Protein AF-A0A7R9YAH5-F1 (afdb_monomer_lite)

InterPro domains:
  IPR007193 Up-frameshift suppressor 2, C-terminal [PF04050] (19-142)
  IPR039762 Nonsense-mediated mRNA decay protein Nmd2/UPF2 [PTHR12839] (3-152)

Radius of gyration: 33.21 Å; chains: 1; bounding box: 101×46×80 Å

Foldseek 3Di:
DDDDDDDDDDDDDDDDDDPPPPVVPPPPPPPPPDDPVNVVVVVVVVVVVVVVVVVVVPDPDPPDPPVPPPPPPDDPDPPPPPPPDDDDDFWDKDWDWDQDPPPRDIDTDIDTHGCPDPVNVVVVVVVVVVVVVVVVVVVVVVVVVVVVVVVVVVVVVVVVD

Organism: NCBI:txid172671

Sequence (161 aa):
DQDEEDEDEDEEDEEDEEEADDSVVVKRATQVSRTVEDDAFEKELLAQMSSYTQGRLTGTGYSGASDNMVLPTVLPKPQTSATPANQGAGKLAFRMLRRVPGKGKVEARMLHIPEATGVAQRQRINVDKERREREMVKNRVLRLEREREIEEMNQIFQSRR

pLDDT: mean 72.16, std 19.51, range [41.59, 96.56]

Structure (mmCIF, N/CA/C/O backbone):
data_AF-A0A7R9YAH5-F1
#
_entry.id   AF-A0A7R9YAH5-F1
#
loop_
_atom_site.group_PDB
_atom_site.id
_atom_site.type_symbol
_atom_site.label_atom_id
_atom_site.label_alt_id
_atom_site.label_comp_id
_atom_site.label_asym_id
_atom_site.label_entity_id
_atom_site.label_seq_id
_atom_site.pdbx_PDB_ins_code
_atom_site.Cartn_x
_atom_site.Cartn_y
_atom_site.Cartn_z
_atom_site.occupancy
_atom_site.B_iso_or_equiv
_atom_site.auth_seq_id
_atom_site.auth_comp_id
_atom_site.auth_asym_id
_atom_site.auth_atom_id
_atom_site.pdbx_PDB_model_num
ATOM 1 N N . ASP A 1 1 ? -60.371 -19.784 -22.516 1.00 43.53 1 ASP A N 1
ATOM 2 C CA . ASP A 1 1 ? -59.535 -19.184 -23.568 1.00 43.53 1 ASP A CA 1
ATOM 3 C C . ASP A 1 1 ? -60.188 -17.868 -23.946 1.00 43.53 1 ASP A C 1
ATOM 5 O O . ASP A 1 1 ? -61.231 -17.903 -24.583 1.00 43.53 1 ASP A O 1
ATOM 9 N N . GLN A 1 2 ? -59.864 -16.826 -23.171 1.00 45.25 2 GLN A N 1
ATOM 10 C CA . GLN A 1 2 ? -58.917 -15.738 -23.521 1.00 45.25 2 GLN A CA 1
ATOM 11 C C . GLN A 1 2 ? -59.664 -14.650 -24.315 1.00 45.25 2 GLN A C 1
ATOM 13 O O . GLN A 1 2 ? -60.314 -14.981 -25.298 1.00 45.25 2 GLN A O 1
ATOM 18 N N . ASP A 1 3 ? -59.677 -13.367 -23.973 1.00 50.38 3 ASP A N 1
ATOM 19 C CA . ASP A 1 3 ? -58.984 -12.583 -22.949 1.00 50.38 3 ASP A CA 1
ATOM 20 C C . ASP A 1 3 ? -59.857 -11.355 -22.632 1.00 50.38 3 ASP A C 1
ATOM 22 O O . ASP A 1 3 ? -60.580 -10.859 -23.501 1.00 50.38 3 ASP A O 1
ATOM 26 N N . GLU A 1 4 ? -59.805 -10.920 -21.375 1.00 52.62 4 GLU A N 1
ATOM 27 C CA . GLU A 1 4 ? -60.381 -9.682 -20.852 1.00 52.62 4 GLU A CA 1
ATOM 28 C C . GLU A 1 4 ? -59.307 -8.582 -20.925 1.00 52.62 4 GLU A C 1
ATOM 30 O O . GLU A 1 4 ? -58.317 -8.640 -20.203 1.00 52.62 4 GLU A O 1
ATOM 35 N N . GLU A 1 5 ? -59.513 -7.606 -21.805 1.00 48.78 5 GLU A N 1
ATOM 36 C CA . GLU A 1 5 ? -58.871 -6.282 -21.877 1.00 48.78 5 GLU A CA 1
ATOM 37 C C . GLU A 1 5 ? -60.024 -5.358 -22.329 1.00 48.78 5 GLU A C 1
ATOM 39 O O . GLU A 1 5 ? -60.806 -5.741 -23.201 1.00 48.78 5 GLU A O 1
ATOM 44 N N . ASP A 1 6 ? -60.289 -4.177 -21.797 1.00 48.66 6 ASP A N 1
ATOM 45 C CA . ASP A 1 6 ? -59.502 -3.257 -20.997 1.00 48.66 6 ASP A CA 1
ATOM 46 C C . ASP A 1 6 ? -60.484 -2.161 -20.520 1.00 48.66 6 ASP A C 1
ATOM 48 O O . ASP A 1 6 ? -61.569 -2.022 -21.091 1.00 48.66 6 ASP A O 1
ATOM 52 N N . GLU A 1 7 ? -60.044 -1.363 -19.547 1.00 50.56 7 GLU A N 1
ATOM 53 C CA . GLU A 1 7 ? -60.426 0.053 -19.397 1.00 50.56 7 GLU A CA 1
ATOM 54 C C . GLU A 1 7 ? -61.862 0.385 -18.931 1.00 50.56 7 GLU A C 1
ATOM 56 O O . GLU A 1 7 ? -62.829 0.388 -19.690 1.00 50.56 7 GLU A O 1
ATOM 61 N N . ASP A 1 8 ? -61.982 0.743 -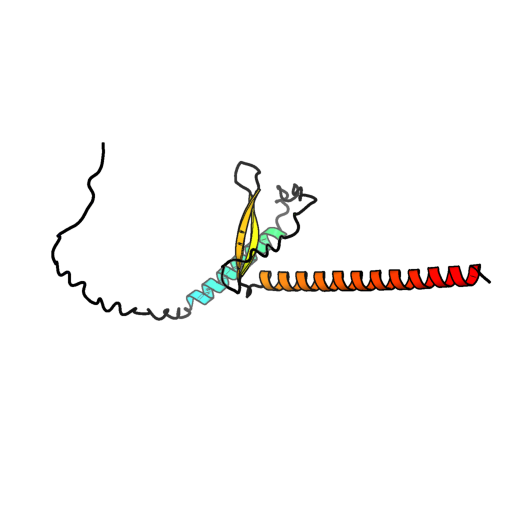17.649 1.00 52.06 8 ASP A N 1
ATOM 62 C CA . ASP A 1 8 ? -62.278 2.122 -17.210 1.00 52.06 8 ASP A CA 1
ATOM 63 C C . ASP A 1 8 ? -63.034 2.163 -15.873 1.00 52.06 8 ASP A C 1
ATOM 65 O O . ASP A 1 8 ? -63.857 1.305 -15.569 1.00 52.06 8 ASP A O 1
ATOM 69 N N . GLU A 1 9 ? -62.762 3.242 -15.136 1.00 53.94 9 GLU A N 1
ATOM 70 C CA . GLU A 1 9 ? -63.423 3.705 -13.909 1.00 53.94 9 GLU A CA 1
ATOM 71 C C . GLU A 1 9 ? -62.925 3.067 -12.606 1.00 53.94 9 GLU A C 1
ATOM 73 O O . GLU A 1 9 ? -63.445 2.064 -12.137 1.00 53.94 9 GLU A O 1
ATOM 78 N N . ASP A 1 10 ? -61.970 3.739 -11.958 1.00 54.31 10 ASP A N 1
ATOM 79 C CA . ASP A 1 10 ? -62.119 3.955 -10.522 1.00 54.31 10 ASP A CA 1
ATOM 80 C C . ASP A 1 10 ? -61.714 5.384 -10.161 1.00 54.31 10 ASP A C 1
ATOM 82 O O . ASP A 1 10 ? -60.683 5.925 -10.577 1.00 54.31 10 ASP A O 1
ATOM 86 N N . GLU A 1 11 ? -62.654 5.983 -9.452 1.00 54.09 11 GLU A N 1
ATOM 87 C CA . GLU A 1 11 ? -62.763 7.363 -9.044 1.00 54.09 11 GLU A CA 1
ATOM 88 C C . GLU A 1 11 ? -61.775 7.689 -7.914 1.00 54.09 11 GLU A C 1
ATOM 90 O O . GLU A 1 11 ? -61.319 6.825 -7.169 1.00 54.09 11 GLU A O 1
ATOM 95 N N . GLU A 1 12 ? -61.446 8.977 -7.855 1.00 53.00 12 GLU A N 1
ATOM 96 C CA . GLU A 1 12 ? -60.979 9.760 -6.709 1.00 53.00 12 GLU A CA 1
ATOM 97 C C . GLU A 1 12 ? -60.945 9.036 -5.348 1.00 53.00 12 GLU A C 1
ATOM 99 O O . GLU A 1 12 ? -61.986 8.641 -4.831 1.00 53.00 12 GLU A O 1
ATOM 104 N N . ASP A 1 13 ? -59.782 9.023 -4.685 1.00 49.41 13 ASP A N 1
ATOM 105 C CA . ASP A 1 13 ? -59.799 9.220 -3.234 1.00 49.41 13 ASP A CA 1
ATOM 106 C C . ASP A 1 13 ? -58.568 9.982 -2.730 1.00 49.41 13 ASP A C 1
ATOM 108 O O . ASP A 1 13 ? -57.423 9.762 -3.140 1.00 49.41 13 ASP A O 1
ATOM 112 N N . GLU A 1 14 ? -58.870 10.941 -1.868 1.00 53.00 14 GLU A N 1
ATOM 113 C CA . GLU A 1 14 ? -57.974 11.840 -1.169 1.00 53.00 14 GLU A CA 1
ATOM 114 C C . GLU A 1 14 ? -57.304 11.079 -0.021 1.00 53.00 14 GLU A C 1
ATOM 116 O O . GLU A 1 14 ? -57.962 10.757 0.963 1.00 53.00 14 GLU A O 1
ATOM 121 N N . GLU A 1 15 ? -55.986 10.874 -0.060 1.00 47.84 15 GLU A N 1
ATOM 122 C CA . GLU A 1 15 ? -55.239 10.620 1.177 1.00 47.84 15 GLU A CA 1
ATOM 123 C C . GLU A 1 15 ? -54.073 11.601 1.316 1.00 47.84 15 GLU A C 1
ATOM 125 O O . GLU A 1 15 ? -52.992 11.479 0.740 1.00 47.84 15 GLU A O 1
ATOM 130 N N . ASP A 1 16 ? -54.401 12.637 2.083 1.00 48.88 16 ASP A N 1
ATOM 131 C CA . ASP A 1 16 ? -53.551 13.432 2.956 1.00 48.88 16 ASP A CA 1
ATOM 132 C C . ASP A 1 16 ? -52.499 12.553 3.661 1.00 48.88 16 ASP A C 1
ATOM 134 O O . ASP A 1 16 ? -52.773 11.925 4.682 1.00 48.88 16 ASP A O 1
ATOM 138 N N . GLU A 1 17 ? -51.278 12.500 3.126 1.00 47.22 17 GLU A N 1
ATOM 139 C CA . GLU A 1 17 ? -50.115 12.076 3.904 1.00 47.22 17 GLU A CA 1
ATOM 140 C C . GLU A 1 17 ? -49.313 13.314 4.291 1.00 47.22 17 GLU A C 1
ATOM 142 O O . GLU A 1 17 ? -48.525 13.866 3.517 1.00 47.22 17 GLU A O 1
ATOM 147 N N . GLU A 1 18 ? -49.600 13.738 5.522 1.00 47.38 18 GLU A N 1
ATOM 148 C CA . GLU A 1 18 ? -48.907 14.727 6.328 1.00 47.38 18 GLU A CA 1
ATOM 149 C C . GLU A 1 18 ? -47.438 14.882 5.921 1.00 47.38 18 GLU A C 1
ATOM 151 O O . GLU A 1 18 ? -46.641 13.940 5.972 1.00 47.38 18 GLU A O 1
ATOM 156 N N . GLU A 1 19 ? -47.075 16.119 5.574 1.00 42.66 19 GLU A N 1
ATOM 157 C CA . GLU A 1 19 ? -45.702 16.601 5.494 1.00 42.66 19 GLU A CA 1
ATOM 158 C C . GLU A 1 19 ? -45.072 16.445 6.889 1.00 42.66 19 GLU A C 1
ATOM 160 O O . GLU A 1 19 ? -45.026 17.370 7.702 1.00 42.66 19 GLU A O 1
ATOM 165 N N . ALA A 1 20 ? -44.642 15.222 7.204 1.00 42.56 20 ALA A N 1
ATOM 166 C CA . ALA A 1 20 ? -43.827 14.924 8.355 1.00 42.56 20 ALA A CA 1
ATOM 167 C C . ALA A 1 20 ? -42.523 15.680 8.133 1.00 42.56 20 ALA A C 1
ATOM 169 O O . ALA A 1 20 ? -41.642 15.247 7.387 1.00 42.56 20 ALA A O 1
ATOM 170 N N . ASP A 1 21 ? -42.456 16.850 8.762 1.00 42.72 21 ASP A N 1
ATOM 171 C CA . ASP A 1 21 ? -41.261 17.616 9.068 1.00 42.72 21 ASP A CA 1
ATOM 172 C C . ASP A 1 21 ? -40.313 16.696 9.846 1.00 42.72 21 ASP A C 1
ATOM 174 O O . ASP A 1 21 ? -40.180 16.743 11.074 1.00 42.72 21 ASP A O 1
ATOM 178 N N . ASP A 1 22 ? -39.674 15.791 9.103 1.00 41.59 22 ASP A N 1
ATOM 179 C CA . ASP A 1 22 ? -38.579 14.946 9.529 1.00 41.59 22 ASP A CA 1
ATOM 180 C C . ASP A 1 22 ? -37.375 15.882 9.609 1.00 41.59 22 ASP A C 1
ATOM 182 O O . ASP A 1 22 ? -36.424 15.857 8.823 1.00 41.59 22 ASP A O 1
ATOM 186 N N . SER A 1 23 ? -37.470 16.804 10.568 1.00 44.94 23 SER A N 1
ATOM 187 C CA . SER A 1 23 ? -36.355 17.533 11.111 1.00 44.94 23 SER A CA 1
ATOM 188 C C . SER A 1 23 ? -35.366 16.463 11.542 1.00 44.94 23 SER A C 1
ATOM 190 O O . SER A 1 23 ? -35.446 15.871 12.619 1.00 44.94 23 SER A O 1
ATOM 192 N N . VAL A 1 24 ? -34.435 16.156 10.638 1.00 43.44 24 VAL A N 1
ATOM 193 C CA . VAL A 1 24 ? -33.274 15.334 10.916 1.00 43.44 24 VAL A CA 1
ATOM 194 C C . VAL A 1 24 ? -32.536 16.087 12.008 1.00 43.44 24 VAL A C 1
ATOM 196 O O . VAL A 1 24 ? -31.705 16.962 11.758 1.00 43.44 24 VAL A O 1
ATOM 199 N N . VAL A 1 25 ? -32.867 15.763 13.257 1.00 46.06 25 VAL A N 1
ATOM 200 C CA . VAL A 1 25 ? -32.073 16.111 14.415 1.00 46.06 25 VAL A CA 1
ATOM 201 C C . VAL A 1 25 ? -30.791 15.334 14.203 1.00 46.06 25 VAL A C 1
ATOM 203 O O . VAL A 1 25 ? -30.637 14.188 14.629 1.00 46.06 25 VAL A O 1
ATOM 206 N N . VAL A 1 26 ? -29.854 15.968 13.499 1.00 51.56 26 VAL A N 1
ATOM 207 C CA . VAL A 1 26 ? -28.448 15.618 13.534 1.00 51.56 26 VAL A CA 1
ATOM 208 C C . VAL A 1 26 ? -28.083 15.757 15.001 1.00 51.56 26 VAL A C 1
ATOM 210 O O . VAL A 1 26 ? -27.749 16.842 15.479 1.00 51.56 26 VAL A O 1
ATOM 213 N N . LYS A 1 27 ? -28.218 14.657 15.749 1.00 55.09 27 LYS A N 1
ATOM 214 C CA . LYS A 1 27 ? -27.637 14.502 17.073 1.00 55.09 27 LYS A CA 1
ATOM 215 C C . LYS A 1 27 ? -26.152 14.702 16.845 1.00 55.09 27 LYS A C 1
ATOM 217 O O . LYS A 1 27 ? -25.451 13.781 16.431 1.00 55.09 27 LYS A O 1
ATOM 222 N N . ARG A 1 28 ? -25.710 15.955 17.004 1.00 55.09 28 ARG A N 1
ATOM 223 C CA . ARG A 1 28 ? -24.313 16.372 17.035 1.00 55.09 28 ARG A CA 1
ATOM 224 C C . ARG A 1 28 ? -23.615 15.296 17.839 1.00 55.09 28 ARG A C 1
ATOM 226 O O . ARG A 1 28 ? -23.980 15.109 18.999 1.00 55.09 28 ARG A O 1
ATOM 233 N N . ALA A 1 29 ? -22.723 14.547 17.191 1.00 57.06 29 ALA A N 1
ATOM 234 C CA . ALA A 1 29 ? -21.950 13.512 17.847 1.00 57.06 29 ALA A CA 1
ATOM 235 C C . ALA A 1 29 ? -21.421 14.124 19.140 1.00 57.06 29 ALA A C 1
ATOM 237 O O . ALA A 1 29 ? -20.650 15.086 19.107 1.00 57.06 29 ALA A O 1
ATOM 238 N N . THR A 1 30 ? -21.952 13.652 20.264 1.00 56.09 30 THR A N 1
ATOM 239 C CA . THR A 1 30 ? -21.499 14.031 21.590 1.00 56.09 30 THR A CA 1
ATOM 240 C C . THR A 1 30 ? -20.004 13.795 21.577 1.00 56.09 30 THR A C 1
ATOM 242 O O . THR A 1 30 ? -19.568 12.652 21.433 1.00 56.09 30 THR A O 1
ATOM 245 N N . GLN A 1 31 ? -19.225 14.876 21.617 1.00 59.91 31 GLN A N 1
ATOM 246 C CA . GLN A 1 31 ? -17.797 14.780 21.861 1.00 59.91 31 GLN A CA 1
ATOM 247 C C . GLN A 1 31 ? -17.662 13.959 23.138 1.00 59.91 31 GLN A C 1
ATOM 249 O O . GLN A 1 31 ? -18.109 14.396 24.196 1.00 59.91 31 GLN A O 1
ATOM 254 N N . VAL A 1 32 ? -17.149 12.737 23.011 1.00 66.56 32 VAL A N 1
ATOM 255 C CA . VAL A 1 32 ? -16.851 11.886 24.158 1.00 66.56 32 VAL A CA 1
ATOM 256 C C . VAL A 1 32 ? -15.815 12.656 24.965 1.00 66.56 32 VAL A C 1
ATOM 258 O O . VAL A 1 32 ? -14.676 12.825 24.532 1.00 66.56 32 VAL A O 1
ATOM 261 N N . SER A 1 33 ? -16.250 13.250 26.072 1.00 75.31 33 SER A N 1
ATOM 262 C CA . SER A 1 33 ? -15.378 14.001 26.960 1.00 75.31 33 SER A CA 1
ATOM 263 C C . SER A 1 33 ? -14.448 13.008 27.634 1.00 75.31 33 SER A C 1
ATOM 265 O O . SER A 1 33 ? -14.929 12.142 28.365 1.00 75.31 33 SER A O 1
ATOM 267 N N . ARG A 1 34 ? -13.142 13.133 27.371 1.00 80.44 34 ARG A N 1
ATOM 268 C CA . ARG A 1 34 ? -12.111 12.297 27.989 1.00 80.44 34 ARG A CA 1
ATOM 269 C C . ARG A 1 34 ? -12.276 12.336 29.506 1.00 80.44 34 ARG A C 1
ATOM 271 O O . ARG A 1 34 ? -12.299 13.416 30.100 1.00 80.44 34 ARG A O 1
ATOM 278 N N . THR A 1 35 ? -12.422 11.171 30.111 1.00 83.19 35 THR A N 1
ATOM 279 C CA . THR A 1 35 ? -12.540 11.007 31.557 1.00 83.19 35 THR A CA 1
ATOM 280 C C . THR A 1 35 ? -11.183 10.649 32.159 1.00 83.19 35 THR A C 1
ATOM 282 O O . THR A 1 35 ? -10.262 10.234 31.461 1.00 83.19 35 THR A O 1
ATOM 285 N N . VAL A 1 36 ? -11.044 10.795 33.478 1.00 76.75 36 VAL A N 1
ATOM 286 C CA . VAL A 1 36 ? -9.836 10.357 34.206 1.00 76.75 36 VAL A CA 1
ATOM 287 C C . VAL A 1 36 ? -9.689 8.826 34.169 1.00 76.75 36 VAL A C 1
ATOM 289 O O . VAL A 1 36 ? -8.585 8.297 34.280 1.00 76.75 36 VAL A O 1
ATOM 292 N N . GLU A 1 37 ? -10.795 8.107 33.973 1.00 85.62 37 GLU A N 1
ATOM 293 C CA . GLU A 1 37 ? -10.810 6.652 33.814 1.00 85.62 37 GLU A CA 1
ATOM 294 C C . GLU A 1 37 ? -10.212 6.222 32.464 1.00 85.62 37 GLU A C 1
ATOM 296 O O . GLU A 1 37 ? -9.583 5.165 32.390 1.00 85.62 37 GLU A O 1
ATOM 301 N N . ASP A 1 38 ? -10.294 7.070 31.430 1.00 89.06 38 ASP A N 1
ATOM 302 C CA . ASP A 1 38 ? -9.716 6.787 30.110 1.00 89.06 38 ASP A CA 1
ATOM 303 C C . ASP A 1 38 ? -8.186 6.669 30.172 1.00 89.06 38 ASP A C 1
ATOM 305 O O . ASP A 1 38 ? -7.610 5.807 29.513 1.00 89.06 38 ASP A O 1
ATOM 309 N N . ASP A 1 39 ? -7.514 7.469 31.007 1.00 88.81 39 ASP A N 1
ATOM 310 C CA . ASP A 1 39 ? -6.054 7.405 31.170 1.00 88.81 39 ASP A CA 1
ATOM 311 C C . ASP A 1 39 ? -5.615 6.104 31.864 1.00 88.81 39 ASP A C 1
ATOM 313 O O . ASP A 1 39 ? -4.582 5.514 31.525 1.00 88.81 39 ASP A O 1
ATOM 317 N N . ALA A 1 40 ? -6.406 5.634 32.834 1.00 91.56 40 ALA A N 1
ATOM 318 C CA . ALA A 1 40 ? -6.173 4.357 33.500 1.00 91.56 40 ALA A CA 1
ATOM 319 C C . ALA A 1 40 ? -6.403 3.186 32.532 1.00 91.56 40 ALA A C 1
ATOM 321 O O . ALA A 1 40 ? -5.569 2.281 32.460 1.00 91.56 40 ALA A O 1
ATOM 322 N N . PHE A 1 41 ? -7.474 3.252 31.737 1.00 93.25 41 PHE A N 1
ATOM 323 C CA . PHE A 1 41 ? -7.784 2.273 30.702 1.00 93.25 41 PHE A CA 1
ATOM 324 C C . PHE A 1 41 ? -6.710 2.223 29.608 1.00 93.25 41 PHE A C 1
ATOM 326 O O . PHE A 1 41 ? -6.225 1.141 29.285 1.00 93.25 41 PHE A O 1
ATOM 333 N N . GLU A 1 42 ? -6.282 3.369 29.064 1.00 92.19 42 GLU A N 1
ATOM 334 C CA . GLU A 1 42 ? -5.216 3.441 28.055 1.00 92.19 42 GLU A CA 1
ATOM 335 C C . GLU A 1 42 ? -3.923 2.805 28.583 1.00 92.19 42 GLU A C 1
ATOM 337 O O . GLU A 1 42 ? -3.272 2.020 27.885 1.00 92.19 42 GLU A O 1
ATOM 342 N N . LYS A 1 43 ? -3.570 3.087 29.842 1.00 93.25 43 LYS A N 1
ATOM 343 C CA . LYS A 1 43 ? -2.388 2.517 30.493 1.00 93.25 43 LYS A CA 1
ATOM 344 C C . LYS A 1 43 ? -2.503 1.005 30.685 1.00 93.25 43 LYS A C 1
ATOM 346 O O . LYS A 1 43 ? -1.533 0.291 30.420 1.00 93.25 43 LYS A O 1
ATOM 351 N N . GLU A 1 44 ? -3.652 0.513 31.138 1.00 93.31 44 GLU A N 1
ATOM 352 C CA . GLU A 1 44 ? -3.884 -0.920 31.324 1.00 93.31 44 GLU A CA 1
ATOM 353 C C . GLU A 1 44 ? -3.904 -1.662 29.984 1.00 93.31 44 GLU A C 1
ATOM 355 O O . GLU A 1 44 ? -3.215 -2.671 29.838 1.00 93.31 44 GLU A O 1
ATOM 360 N N . LEU A 1 45 ? -4.579 -1.118 28.968 1.00 93.44 45 LEU A N 1
ATOM 361 C CA . LEU A 1 45 ? -4.612 -1.664 27.612 1.00 93.44 45 LEU A CA 1
ATOM 362 C C . LEU A 1 45 ? -3.202 -1.766 27.016 1.00 93.44 45 LEU A C 1
ATOM 364 O O . LEU A 1 45 ? -2.828 -2.803 26.462 1.00 93.44 45 LEU A O 1
ATOM 368 N N . LEU A 1 46 ? -2.387 -0.715 27.153 1.00 92.44 46 LEU A N 1
ATOM 369 C CA . LEU A 1 46 ? -0.994 -0.722 26.700 1.00 92.44 46 LEU A CA 1
ATOM 370 C C . LEU A 1 46 ? -0.153 -1.759 27.455 1.00 92.44 46 LEU A C 1
ATOM 372 O O . LEU A 1 46 ? 0.632 -2.484 26.832 1.00 92.44 46 LEU A O 1
ATOM 376 N N . ALA A 1 47 ? -0.323 -1.865 28.775 1.00 90.62 47 ALA A N 1
ATOM 377 C CA . ALA A 1 47 ? 0.364 -2.863 29.590 1.00 90.62 47 ALA A CA 1
ATOM 378 C C . ALA A 1 47 ? -0.039 -4.292 29.192 1.00 90.62 47 ALA A C 1
ATOM 380 O O . ALA A 1 47 ? 0.823 -5.162 29.052 1.00 90.62 47 ALA A O 1
ATOM 381 N N . GLN A 1 48 ? -1.326 -4.524 28.935 1.00 91.00 48 GLN A N 1
ATOM 382 C CA . GLN A 1 48 ? -1.865 -5.811 28.515 1.00 91.00 48 GLN A CA 1
ATOM 383 C C . GLN A 1 48 ? -1.355 -6.213 27.121 1.00 91.00 48 GLN A C 1
ATOM 385 O O . GLN A 1 48 ? -0.891 -7.333 26.916 1.00 91.00 48 GLN A O 1
ATOM 390 N N . MET A 1 49 ? -1.358 -5.295 26.153 1.00 89.81 49 MET A N 1
ATOM 391 C CA . MET A 1 49 ? -0.797 -5.555 24.821 1.00 89.81 49 MET A CA 1
ATOM 392 C C . MET A 1 49 ? 0.708 -5.855 24.882 1.00 89.81 49 MET A C 1
ATOM 394 O O . MET A 1 49 ? 1.205 -6.757 24.198 1.00 89.81 49 MET A O 1
ATOM 398 N N . SER A 1 50 ? 1.437 -5.141 25.741 1.00 86.38 50 SER A N 1
ATOM 399 C CA . SER A 1 50 ? 2.871 -5.363 25.955 1.00 86.38 50 SER A CA 1
ATOM 400 C C . SER A 1 50 ? 3.148 -6.718 26.614 1.00 86.38 50 SER A C 1
ATOM 402 O O . SER A 1 50 ? 4.058 -7.432 26.191 1.00 86.38 50 SER A O 1
ATOM 404 N N . SER A 1 51 ? 2.331 -7.139 27.582 1.00 81.75 51 SER A N 1
ATOM 405 C CA . SER A 1 51 ? 2.497 -8.438 28.242 1.00 81.75 51 SER A CA 1
ATOM 406 C C . SER A 1 51 ? 2.237 -9.615 27.292 1.00 81.75 51 SER A C 1
ATOM 408 O O . SER A 1 51 ? 3.009 -10.577 27.288 1.00 81.75 51 SER A O 1
ATOM 410 N N . TYR A 1 52 ? 1.243 -9.520 26.397 1.00 76.50 52 TYR A N 1
ATOM 411 C CA . TYR A 1 52 ? 0.994 -10.550 25.376 1.00 76.50 52 TYR A CA 1
ATOM 412 C C . TYR A 1 52 ? 2.147 -10.713 24.383 1.00 76.50 52 TYR A C 1
ATOM 414 O O . TYR A 1 52 ? 2.382 -11.817 23.883 1.00 76.50 52 TYR A O 1
ATOM 422 N N . THR A 1 53 ? 2.862 -9.631 24.071 1.00 72.69 53 THR A N 1
ATOM 423 C CA . THR A 1 53 ? 4.007 -9.689 23.150 1.00 72.69 53 THR A CA 1
ATOM 424 C C . THR A 1 53 ? 5.267 -10.209 23.834 1.00 72.69 53 THR A C 1
ATOM 426 O O . THR A 1 53 ? 5.987 -11.008 23.236 1.00 72.69 53 THR A O 1
ATOM 429 N N . GLN A 1 54 ? 5.495 -9.859 25.103 1.00 62.12 54 GLN A N 1
ATOM 430 C CA . GLN A 1 54 ? 6.622 -10.378 25.884 1.00 62.12 54 GLN A CA 1
ATOM 431 C C . GLN A 1 54 ? 6.460 -11.858 26.259 1.00 62.12 54 GLN A C 1
ATOM 433 O O . GLN A 1 54 ? 7.430 -12.610 26.177 1.00 62.12 54 GLN A O 1
ATOM 438 N N . GLY A 1 55 ? 5.242 -12.318 26.571 1.00 59.03 55 GLY A N 1
ATOM 439 C CA . GLY A 1 55 ? 4.970 -13.727 26.888 1.00 59.03 55 GLY A CA 1
ATOM 440 C C . GLY A 1 55 ? 5.245 -14.703 25.733 1.00 59.03 55 GLY A C 1
ATOM 441 O O . GLY A 1 55 ? 5.419 -15.898 25.959 1.00 59.03 55 GLY A O 1
ATOM 442 N N . ARG A 1 56 ? 5.344 -14.209 24.490 1.00 56.50 56 ARG A N 1
ATOM 443 C CA . ARG A 1 56 ? 5.753 -15.011 23.322 1.00 56.50 56 ARG A CA 1
ATOM 444 C C . ARG A 1 56 ? 7.269 -15.161 23.176 1.00 56.50 56 ARG A C 1
ATOM 446 O O . ARG A 1 56 ? 7.700 -16.041 22.441 1.00 56.50 56 ARG A O 1
ATOM 453 N N . LEU A 1 57 ? 8.069 -14.330 23.848 1.00 55.69 57 LEU A N 1
ATOM 454 C CA . LEU A 1 57 ? 9.534 -14.356 23.753 1.00 55.69 57 LEU A CA 1
ATOM 455 C C . LEU A 1 57 ? 10.181 -15.289 24.787 1.00 55.69 57 LEU A C 1
ATOM 457 O O . LEU A 1 57 ? 11.292 -15.758 24.566 1.00 55.69 57 LEU A O 1
ATOM 461 N N . THR A 1 58 ? 9.494 -15.584 25.893 1.00 52.72 58 THR A N 1
ATOM 462 C CA . THR A 1 58 ? 10.010 -16.428 26.990 1.00 52.72 58 THR A CA 1
ATOM 463 C C . THR A 1 58 ? 9.403 -17.834 27.025 1.00 52.72 58 THR A C 1
ATOM 465 O O . THR A 1 58 ? 9.815 -18.672 27.825 1.00 52.72 58 THR A O 1
ATOM 468 N N . GLY A 1 59 ? 8.449 -18.126 26.138 1.00 47.34 59 GLY A N 1
ATOM 469 C CA . GLY A 1 59 ? 7.826 -19.438 25.995 1.00 47.34 59 GLY A CA 1
ATOM 470 C C . GLY A 1 59 ? 8.595 -20.356 25.048 1.00 47.34 59 GLY A C 1
ATOM 471 O O . GLY A 1 59 ? 8.179 -20.558 23.906 1.00 47.34 59 GLY A O 1
ATOM 472 N N . THR A 1 60 ? 9.678 -20.963 25.531 1.00 52.22 60 THR A N 1
ATOM 473 C CA . THR A 1 60 ? 10.283 -22.166 24.937 1.00 52.22 60 THR A CA 1
ATOM 474 C C . THR A 1 60 ? 9.257 -23.307 24.990 1.00 52.22 60 THR A C 1
ATOM 476 O O . THR A 1 60 ? 9.256 -24.106 25.920 1.00 52.22 60 THR A O 1
ATOM 479 N N . GLY A 1 61 ? 8.303 -23.350 24.054 1.00 48.12 61 GLY A N 1
ATOM 480 C CA . GLY A 1 61 ? 7.257 -24.378 24.097 1.00 48.12 61 GLY A CA 1
ATOM 481 C C . GLY A 1 61 ? 6.101 -24.290 23.104 1.00 48.12 61 GLY A C 1
ATOM 482 O O . GLY A 1 61 ? 5.409 -25.287 22.941 1.00 48.12 61 GLY A O 1
ATOM 483 N N . TYR A 1 62 ? 5.892 -23.184 22.379 1.00 47.56 62 TYR A N 1
ATOM 484 C CA . TYR A 1 62 ? 4.909 -23.158 21.278 1.00 47.56 62 TYR A CA 1
ATOM 485 C C . TYR A 1 62 ? 5.568 -23.438 19.917 1.00 47.56 62 TYR A C 1
ATOM 487 O O . TYR A 1 62 ? 5.350 -22.742 18.931 1.00 47.56 62 TYR A O 1
ATOM 495 N N . SER A 1 63 ? 6.371 -24.505 19.862 1.00 50.81 63 SER A N 1
ATOM 496 C CA . SER A 1 63 ? 6.720 -25.193 18.612 1.00 50.81 63 SER A CA 1
ATOM 497 C C . SER A 1 63 ? 5.608 -26.195 18.292 1.00 50.81 63 SER A C 1
ATOM 499 O O . SER A 1 63 ? 5.750 -27.407 18.417 1.00 50.81 63 SER A O 1
AT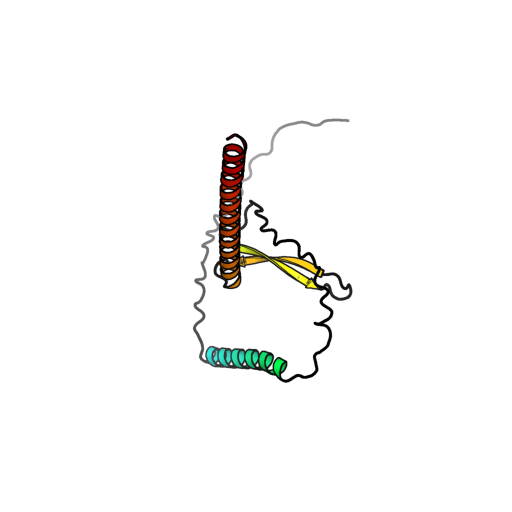OM 501 N N . GLY A 1 64 ? 4.429 -25.657 17.989 1.00 49.62 64 GLY A N 1
ATOM 502 C CA . GLY A 1 64 ? 3.226 -26.422 17.698 1.00 49.62 64 GLY A CA 1
ATOM 503 C 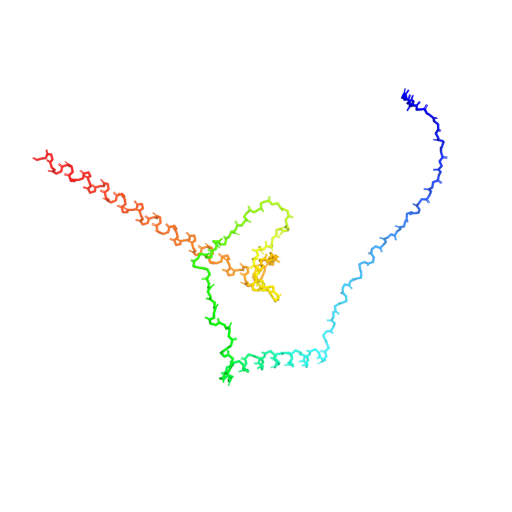C . GLY A 1 64 ? 2.500 -25.802 16.517 1.00 49.62 64 GLY A C 1
ATOM 504 O O . GLY A 1 64 ? 1.587 -25.005 16.700 1.00 49.62 64 GLY A O 1
ATOM 505 N N . ALA A 1 65 ? 2.912 -26.192 15.310 1.00 52.06 65 ALA A N 1
ATOM 506 C CA . ALA A 1 65 ? 2.189 -26.000 14.048 1.00 52.06 65 ALA A CA 1
ATOM 507 C C . ALA A 1 65 ? 2.271 -24.639 13.318 1.00 52.06 65 ALA A C 1
ATOM 509 O O . ALA A 1 65 ? 1.401 -24.352 12.494 1.00 52.06 65 ALA A O 1
ATOM 510 N N . SER A 1 66 ? 3.324 -23.836 13.499 1.00 50.62 66 SER A N 1
ATOM 511 C CA . SER A 1 66 ? 3.658 -22.772 12.527 1.00 50.62 66 SER A CA 1
ATOM 512 C C . SER A 1 66 ? 4.623 -23.226 11.425 1.00 50.62 66 SER A C 1
ATOM 514 O O . SER A 1 66 ? 4.676 -22.580 10.383 1.00 50.62 66 SER A O 1
ATOM 516 N N . ASP A 1 67 ? 5.335 -24.343 11.617 1.00 45.31 67 ASP A N 1
ATOM 517 C CA . ASP A 1 67 ? 6.405 -24.791 10.706 1.00 45.31 67 ASP A CA 1
ATOM 518 C C . ASP A 1 67 ? 5.940 -25.776 9.613 1.00 45.31 67 ASP A C 1
ATOM 520 O O . ASP A 1 67 ? 6.680 -26.120 8.702 1.00 45.31 67 ASP A O 1
ATOM 524 N N . ASN A 1 68 ? 4.658 -26.161 9.620 1.00 48.72 68 ASN A N 1
ATOM 525 C CA . ASN A 1 68 ? 4.019 -26.882 8.505 1.00 48.72 68 ASN A CA 1
ATOM 526 C C . ASN A 1 68 ? 3.388 -25.920 7.485 1.00 48.72 68 ASN A C 1
ATOM 528 O O . ASN A 1 68 ? 2.376 -26.227 6.845 1.00 48.72 68 ASN A O 1
ATOM 532 N N . MET A 1 69 ? 3.946 -24.718 7.347 1.00 47.38 69 MET A N 1
ATOM 533 C CA . MET A 1 69 ? 3.551 -23.789 6.299 1.00 47.38 69 MET A CA 1
ATOM 534 C C . MET A 1 69 ? 4.190 -24.244 4.986 1.00 47.38 69 MET A C 1
ATOM 536 O O . MET A 1 69 ? 5.176 -23.676 4.527 1.00 47.38 69 MET A O 1
ATOM 540 N N . VAL A 1 70 ? 3.582 -25.251 4.348 1.00 51.88 70 VAL A N 1
ATOM 541 C CA . VAL A 1 70 ? 3.702 -25.435 2.897 1.00 51.88 70 VAL A CA 1
ATOM 542 C C . VAL A 1 70 ? 3.036 -24.215 2.265 1.00 51.88 70 VAL A C 1
ATOM 544 O O . VAL A 1 70 ? 1.847 -24.204 1.947 1.00 51.88 70 VAL A O 1
ATOM 547 N N . LEU A 1 71 ? 3.799 -23.128 2.190 1.00 49.88 71 LEU A N 1
ATOM 548 C CA . LEU A 1 71 ? 3.485 -21.983 1.362 1.00 49.88 71 LEU A CA 1
ATOM 549 C C . LEU A 1 71 ? 3.430 -22.513 -0.072 1.00 49.88 71 LEU A C 1
ATOM 551 O O . LEU A 1 71 ? 4.411 -23.108 -0.524 1.00 49.88 71 LEU A O 1
ATOM 555 N N . PRO A 1 72 ? 2.310 -22.345 -0.794 1.00 49.59 72 PRO A N 1
ATOM 556 C CA . PRO A 1 72 ? 2.285 -22.633 -2.214 1.00 49.59 72 PRO A CA 1
ATOM 557 C C . PRO A 1 72 ? 3.444 -21.877 -2.865 1.00 49.59 72 PRO A C 1
ATOM 559 O O . PRO A 1 72 ? 3.522 -20.653 -2.769 1.00 49.59 72 PRO A O 1
ATOM 562 N N . THR A 1 73 ? 4.345 -22.606 -3.521 1.00 56.53 73 THR A N 1
ATOM 563 C CA . THR A 1 73 ? 5.504 -22.070 -4.261 1.00 56.53 73 THR A CA 1
ATOM 564 C C . THR A 1 73 ? 5.098 -21.073 -5.348 1.00 56.53 73 THR A C 1
ATOM 566 O O . THR A 1 73 ? 5.914 -20.299 -5.836 1.00 56.53 73 THR A O 1
ATOM 569 N N . VAL A 1 74 ? 3.811 -21.047 -5.683 1.00 48.03 74 VAL A N 1
ATOM 570 C CA . VAL A 1 74 ? 3.150 -20.043 -6.505 1.00 48.03 74 VAL A CA 1
ATOM 571 C C . VAL A 1 74 ? 2.047 -19.398 -5.673 1.00 48.03 74 VAL A C 1
ATOM 573 O O . VAL A 1 74 ? 0.885 -19.800 -5.707 1.00 48.03 74 VAL A O 1
ATOM 576 N N . LEU A 1 75 ? 2.410 -18.365 -4.912 1.00 55.75 75 LEU A N 1
ATOM 577 C CA . LEU A 1 75 ? 1.434 -17.349 -4.540 1.00 55.75 75 LEU A CA 1
ATOM 578 C C . LEU A 1 75 ? 0.894 -16.772 -5.856 1.00 55.75 75 LEU A C 1
ATOM 580 O O . LEU A 1 75 ? 1.696 -16.288 -6.665 1.00 55.75 75 LEU A O 1
ATOM 584 N N . PRO A 1 76 ? -0.424 -16.820 -6.122 1.00 57.41 76 PRO A N 1
ATOM 585 C CA . PRO A 1 76 ? -0.968 -16.058 -7.231 1.00 57.41 76 PRO A CA 1
ATOM 586 C C . PRO A 1 76 ? -0.527 -14.611 -7.018 1.00 57.41 76 PRO A C 1
ATOM 588 O O . PRO A 1 76 ? -0.718 -14.068 -5.924 1.00 57.41 76 PRO A O 1
ATOM 591 N N . LYS A 1 77 ? 0.118 -14.022 -8.039 1.00 53.69 77 LYS A N 1
ATOM 592 C CA . LYS A 1 77 ? 0.495 -12.601 -8.044 1.00 53.69 77 LYS A CA 1
ATOM 593 C C . LYS A 1 77 ? -0.668 -11.815 -7.449 1.00 53.69 77 LYS A C 1
ATOM 595 O O . LYS A 1 77 ? -1.804 -12.141 -7.814 1.00 53.69 77 LYS A O 1
ATOM 600 N N . PRO A 1 78 ? -0.426 -10.834 -6.558 1.00 50.25 78 PRO A N 1
ATOM 601 C CA . PRO A 1 78 ? -1.499 -9.987 -6.076 1.00 50.25 78 PRO A CA 1
ATOM 602 C C . PRO A 1 78 ? -2.199 -9.454 -7.318 1.00 50.25 78 PRO A C 1
ATOM 604 O O . PRO A 1 78 ? -1.639 -8.655 -8.067 1.00 50.25 78 PRO A O 1
ATOM 607 N N . GLN A 1 79 ? -3.391 -9.983 -7.597 1.00 47.69 79 GLN A N 1
ATOM 608 C CA . GLN A 1 79 ? -4.267 -9.369 -8.559 1.00 47.69 79 GLN A CA 1
ATOM 609 C C . GLN A 1 79 ? -4.601 -8.054 -7.884 1.00 47.69 79 GLN A C 1
ATOM 611 O O . GLN A 1 79 ? -5.469 -7.990 -7.016 1.00 47.69 79 GLN A O 1
ATOM 616 N N . THR A 1 80 ? -3.888 -7.003 -8.277 1.00 49.91 80 THR A N 1
ATOM 617 C CA . THR A 1 80 ? -4.503 -5.699 -8.413 1.00 49.91 80 THR A CA 1
ATOM 618 C C . THR A 1 80 ? -5.623 -5.932 -9.415 1.00 49.91 80 THR A C 1
ATOM 620 O O . THR A 1 80 ? -5.455 -5.747 -10.619 1.00 49.91 80 THR A O 1
ATOM 623 N N . SER A 1 81 ? -6.737 -6.494 -8.950 1.00 43.69 81 SER A N 1
ATOM 624 C CA . SER A 1 81 ? -7.968 -6.446 -9.692 1.00 43.69 81 SER A CA 1
ATOM 625 C C . SER A 1 81 ? -8.278 -4.960 -9.729 1.00 43.69 81 SER A C 1
ATOM 627 O O . SER A 1 81 ? -8.875 -4.401 -8.812 1.00 43.69 81 SER A O 1
ATOM 629 N N . ALA A 1 82 ? -7.778 -4.305 -10.773 1.00 44.31 82 ALA A N 1
ATOM 630 C CA . ALA A 1 82 ? -8.486 -3.226 -11.408 1.00 44.31 82 ALA A CA 1
ATOM 631 C C . ALA A 1 82 ? -9.821 -3.840 -11.837 1.00 44.31 82 ALA A C 1
ATOM 633 O O . ALA A 1 82 ? -9.989 -4.262 -12.973 1.00 44.31 82 ALA A O 1
ATOM 634 N N . THR A 1 83 ? -10.718 -4.031 -10.873 1.00 43.66 83 THR A N 1
ATOM 635 C CA . THR A 1 83 ? -12.134 -4.197 -11.131 1.00 43.66 83 THR A CA 1
ATOM 636 C C . THR A 1 83 ? -12.633 -2.763 -11.165 1.00 43.66 83 THR A C 1
ATOM 638 O O . THR A 1 83 ? -12.691 -2.120 -10.113 1.00 43.66 83 THR A O 1
ATOM 641 N N . PRO A 1 84 ? -12.887 -2.192 -12.350 1.00 51.53 84 PRO A N 1
ATOM 642 C CA . PRO A 1 84 ? -13.418 -0.852 -12.438 1.00 51.53 84 PRO A CA 1
ATOM 643 C C . PRO A 1 84 ? -14.922 -0.976 -12.218 1.00 51.53 84 PRO A C 1
ATOM 645 O O . PRO A 1 84 ? -15.641 -1.274 -13.158 1.00 51.53 84 PRO A O 1
ATOM 648 N N . ALA A 1 85 ? -15.396 -0.836 -10.981 1.00 45.75 85 ALA A N 1
ATOM 649 C CA . ALA A 1 85 ? -16.792 -0.488 -10.712 1.00 45.75 85 ALA A CA 1
ATOM 650 C C . ALA A 1 85 ? -17.025 -0.285 -9.209 1.00 45.75 85 ALA A C 1
ATOM 652 O O . ALA A 1 85 ? -17.198 -1.230 -8.444 1.00 45.75 85 ALA A O 1
ATOM 653 N N . ASN A 1 86 ? -17.113 0.987 -8.829 1.00 44.88 86 ASN A N 1
ATOM 654 C CA . ASN A 1 86 ? -18.103 1.457 -7.863 1.00 44.88 86 ASN A CA 1
ATOM 655 C C . ASN A 1 86 ? -17.940 1.080 -6.375 1.00 44.88 86 ASN A C 1
ATOM 657 O O . ASN A 1 86 ? -18.909 0.714 -5.716 1.00 44.88 86 ASN A O 1
ATOM 661 N N . GLN A 1 87 ? -16.743 1.229 -5.798 1.00 47.00 87 GLN A N 1
ATOM 662 C CA . GLN A 1 87 ? -16.589 1.270 -4.335 1.00 47.00 87 GLN A CA 1
ATOM 663 C C . GLN A 1 87 ? -15.640 2.404 -3.940 1.00 47.00 87 GLN A C 1
ATOM 665 O O . GLN A 1 87 ? -14.438 2.288 -4.135 1.00 47.00 87 GLN A O 1
ATOM 670 N N . GLY A 1 88 ? -16.224 3.501 -3.437 1.00 50.53 88 GLY A N 1
ATOM 671 C CA . GLY A 1 88 ? -15.608 4.703 -2.853 1.00 50.53 88 GLY A CA 1
ATOM 672 C C . GLY A 1 88 ? -14.111 4.923 -3.095 1.00 50.53 88 GLY A C 1
ATOM 673 O O . GLY A 1 88 ? -13.280 4.246 -2.488 1.00 50.53 88 GLY A O 1
ATOM 674 N N . ALA A 1 89 ? -13.781 5.930 -3.911 1.00 58.78 89 ALA A N 1
ATOM 675 C CA . ALA A 1 89 ? -12.425 6.458 -4.052 1.00 58.78 89 ALA A CA 1
ATOM 676 C C . ALA A 1 89 ? -11.761 6.586 -2.665 1.00 58.78 89 ALA A C 1
ATOM 678 O O . ALA A 1 89 ? -12.276 7.288 -1.797 1.00 58.78 89 ALA A O 1
ATOM 679 N N . GLY A 1 90 ? -10.669 5.851 -2.426 1.00 72.62 90 GLY A N 1
ATOM 680 C CA . GLY A 1 90 ? -9.963 5.863 -1.137 1.00 72.62 90 GLY A CA 1
ATOM 681 C C . GLY A 1 90 ? -9.880 4.533 -0.377 1.00 72.62 90 GLY A C 1
ATOM 682 O O . GLY A 1 90 ? -9.492 4.545 0.795 1.00 72.62 90 GLY A O 1
ATOM 683 N N . LYS A 1 91 ? -10.218 3.383 -0.982 1.00 81.62 91 LYS A N 1
ATOM 684 C CA . LYS A 1 91 ? -10.053 2.054 -0.356 1.00 81.62 91 LYS A CA 1
ATOM 685 C C . LYS A 1 91 ? -9.274 1.084 -1.251 1.00 81.62 91 LYS A C 1
ATOM 687 O O . LYS A 1 91 ? -9.531 0.978 -2.445 1.00 81.62 91 LYS A O 1
ATOM 692 N N . LEU A 1 92 ? -8.349 0.334 -0.652 1.00 85.44 92 LEU A N 1
ATOM 693 C CA . LEU A 1 92 ? -7.575 -0.738 -1.283 1.00 85.44 92 LEU A CA 1
ATOM 694 C C . LEU A 1 92 ? -8.094 -2.107 -0.843 1.00 85.44 92 LEU A C 1
ATOM 696 O O . LEU A 1 92 ? -8.334 -2.340 0.340 1.00 85.44 92 LEU A O 1
ATOM 700 N N . ALA A 1 93 ? -8.235 -3.033 -1.787 1.00 88.38 93 ALA A N 1
ATOM 701 C CA . ALA A 1 93 ? -8.744 -4.370 -1.514 1.00 88.38 93 ALA A CA 1
ATOM 702 C C . ALA A 1 93 ? -7.602 -5.357 -1.197 1.00 88.38 93 ALA A C 1
ATOM 704 O O . ALA A 1 93 ? -6.658 -5.501 -1.971 1.00 88.38 93 ALA A O 1
ATOM 705 N N . PHE A 1 94 ? -7.702 -6.070 -0.075 1.00 88.88 94 PHE A N 1
ATOM 706 C CA . PHE A 1 94 ? -6.748 -7.084 0.379 1.00 88.88 94 PHE A CA 1
ATOM 707 C C . PHE A 1 94 ? -7.440 -8.433 0.564 1.00 88.88 94 PHE A C 1
ATOM 709 O O . PHE A 1 94 ? -8.567 -8.503 1.046 1.00 88.88 94 PHE A O 1
ATOM 716 N N . ARG A 1 95 ? -6.757 -9.528 0.218 1.00 90.38 95 ARG A N 1
ATOM 717 C CA . ARG A 1 95 ? -7.234 -10.893 0.484 1.00 90.38 95 ARG A CA 1
ATOM 718 C C . ARG A 1 95 ? -6.737 -11.348 1.854 1.00 90.38 95 ARG A C 1
ATOM 720 O O . ARG A 1 95 ? -5.546 -11.593 2.023 1.00 90.38 95 ARG A O 1
ATOM 727 N N . MET A 1 96 ? -7.642 -11.490 2.815 1.00 90.69 96 MET A N 1
ATOM 728 C CA . MET A 1 96 ? -7.366 -12.125 4.101 1.00 90.69 96 MET A CA 1
ATOM 729 C C . MET A 1 96 ? -7.601 -13.628 3.992 1.00 90.69 96 MET A C 1
ATOM 731 O O . MET A 1 96 ? -8.697 -14.077 3.656 1.00 90.69 96 MET A O 1
ATOM 735 N N . LEU A 1 97 ? -6.567 -14.403 4.303 1.00 90.38 97 LEU A N 1
ATOM 736 C CA . LEU A 1 97 ? -6.642 -15.856 4.348 1.00 90.38 97 LEU A CA 1
ATOM 737 C C . LEU A 1 97 ? -7.125 -16.302 5.728 1.00 90.38 97 LEU A C 1
ATOM 739 O O . LEU A 1 97 ? -6.516 -15.972 6.744 1.00 90.38 97 LEU A O 1
ATOM 743 N N . ARG A 1 98 ? -8.207 -17.079 5.762 1.00 88.69 98 ARG A N 1
ATOM 744 C CA . ARG A 1 98 ? -8.764 -17.672 6.979 1.00 88.69 98 ARG A CA 1
ATOM 745 C C . ARG A 1 98 ? -8.795 -19.187 6.837 1.00 88.69 98 ARG A C 1
ATOM 747 O O . ARG A 1 98 ? -9.324 -19.710 5.861 1.00 88.69 98 ARG A O 1
ATOM 754 N N . ARG A 1 99 ? -8.268 -19.906 7.829 1.00 88.31 99 ARG A N 1
ATOM 755 C CA . ARG A 1 99 ? -8.448 -21.361 7.917 1.00 88.31 99 ARG A CA 1
ATOM 756 C C . ARG A 1 99 ? -9.877 -21.658 8.356 1.00 88.31 99 ARG A C 1
ATOM 758 O O . ARG A 1 99 ? -10.340 -21.125 9.362 1.00 88.31 99 ARG A O 1
ATOM 765 N N . VAL A 1 100 ? -10.569 -22.504 7.604 1.00 81.56 100 VAL A N 1
ATOM 766 C CA . VAL A 1 100 ? -11.889 -22.999 7.991 1.00 81.56 100 VAL A CA 1
ATOM 767 C C . VAL A 1 100 ? -11.691 -24.055 9.078 1.00 81.56 100 VAL A C 1
ATOM 769 O O . VAL A 1 100 ? -10.978 -25.038 8.833 1.00 81.56 100 VAL A O 1
ATOM 772 N N . PRO A 1 101 ? -12.281 -23.879 10.272 1.00 81.00 101 PRO A N 1
ATOM 773 C CA . PRO A 1 101 ? -12.124 -24.845 11.349 1.00 81.00 101 PRO A CA 1
ATOM 774 C C . PRO A 1 101 ? -12.621 -26.230 10.909 1.00 81.00 101 PRO A C 1
ATOM 776 O O . PRO A 1 101 ? -13.641 -26.361 10.233 1.00 81.00 101 PRO A O 1
ATOM 779 N N . GLY A 1 102 ? -11.849 -27.266 11.246 1.00 72.06 102 GLY A N 1
ATOM 780 C CA . GLY A 1 102 ? -12.202 -28.672 11.022 1.00 72.06 102 GLY A CA 1
ATOM 781 C C . GLY A 1 102 ? -12.028 -29.219 9.599 1.00 72.06 102 GLY A C 1
ATOM 782 O O . GLY A 1 102 ? -12.235 -30.411 9.407 1.00 72.06 102 GLY A O 1
ATOM 783 N N . LYS A 1 103 ? -11.647 -28.409 8.596 1.00 68.94 103 LYS A N 1
ATOM 784 C CA . LYS A 1 103 ? -11.560 -28.885 7.194 1.00 68.94 103 LYS A CA 1
ATOM 785 C C . LYS A 1 103 ? -10.188 -28.756 6.533 1.00 68.94 103 LYS A C 1
ATOM 787 O O . LYS A 1 103 ? -10.045 -29.168 5.389 1.00 68.94 103 LYS A O 1
ATOM 792 N N . GLY A 1 104 ? -9.203 -28.128 7.181 1.00 75.12 104 GLY A N 1
ATOM 793 C CA . GLY A 1 104 ? -7.883 -27.856 6.580 1.00 75.12 104 GLY A CA 1
ATOM 794 C C . GLY A 1 104 ? -7.911 -26.917 5.360 1.00 75.12 104 GLY A C 1
ATOM 795 O O . GLY A 1 104 ? -6.861 -26.566 4.830 1.00 75.12 104 GLY A O 1
ATOM 796 N N . LYS A 1 105 ? -9.102 -26.478 4.930 1.00 81.94 105 LYS A N 1
ATOM 797 C CA . LYS A 1 105 ? -9.322 -25.574 3.800 1.00 81.94 105 LYS A CA 1
ATOM 798 C C . LYS A 1 105 ? -9.019 -24.135 4.210 1.00 81.94 105 LYS A C 1
ATOM 800 O O . LYS A 1 105 ? -9.349 -23.713 5.320 1.00 81.94 105 LYS A O 1
ATOM 805 N N . VAL A 1 106 ? -8.414 -23.383 3.298 1.00 86.62 106 VAL A N 1
ATOM 806 C CA . VAL A 1 106 ? -8.162 -21.948 3.454 1.00 86.62 106 VAL A CA 1
ATOM 807 C C . VAL A 1 106 ? -9.139 -21.192 2.561 1.00 86.62 106 VAL A C 1
ATOM 809 O O . VAL A 1 106 ? -9.203 -21.440 1.361 1.00 86.62 106 VAL A O 1
ATOM 812 N N . GLU A 1 107 ? -9.900 -20.277 3.150 1.00 87.00 107 GLU A N 1
ATOM 813 C CA . GLU A 1 107 ? -10.767 -19.3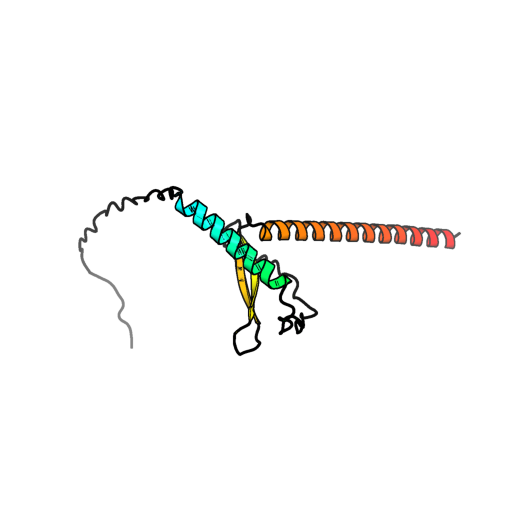37 2.443 1.00 87.00 107 GLU A CA 1
ATOM 814 C C . GLU A 1 107 ? -10.059 -17.988 2.312 1.00 87.00 107 GLU A C 1
ATOM 816 O O . GLU A 1 107 ? -9.453 -17.506 3.270 1.00 87.00 107 GLU A O 1
ATOM 821 N N . ALA A 1 108 ? -10.169 -17.352 1.146 1.00 90.69 108 ALA A N 1
ATOM 822 C CA . ALA A 1 108 ? -9.728 -15.978 0.941 1.00 90.69 108 ALA A CA 1
ATOM 823 C C . ALA A 1 108 ? -10.943 -15.045 0.981 1.00 90.69 108 ALA A C 1
ATOM 825 O O . ALA A 1 108 ? -11.830 -15.144 0.135 1.00 90.69 108 ALA A O 1
ATOM 826 N N . ARG A 1 109 ? -10.984 -14.131 1.953 1.00 89.06 109 ARG A N 1
ATOM 827 C CA . ARG A 1 109 ? -12.005 -13.079 2.046 1.00 89.06 109 ARG A CA 1
ATOM 828 C C . ARG A 1 109 ? -11.417 -11.739 1.635 1.00 89.06 109 ARG A C 1
ATOM 830 O O . ARG A 1 109 ? -10.302 -11.408 2.030 1.00 89.06 109 ARG A O 1
ATOM 837 N N . MET A 1 110 ? -12.164 -10.969 0.852 1.00 88.88 110 MET A N 1
ATOM 838 C CA . MET A 1 110 ? -11.766 -9.616 0.470 1.00 88.88 110 MET A CA 1
ATOM 839 C C . MET A 1 110 ? -12.052 -8.642 1.617 1.00 88.88 110 MET A C 1
ATOM 841 O O . MET A 1 110 ? -13.139 -8.655 2.190 1.00 88.88 110 MET A O 1
ATOM 845 N N . LEU A 1 111 ? -11.083 -7.790 1.930 1.00 90.06 111 LEU A N 1
ATOM 846 C CA . LEU A 1 111 ? -11.191 -6.693 2.883 1.00 90.06 111 LEU A CA 1
ATOM 847 C C . LEU A 1 111 ? -10.870 -5.383 2.183 1.00 90.06 111 LEU A C 1
ATOM 849 O O . LEU A 1 111 ? -9.852 -5.282 1.504 1.00 90.06 111 LEU A O 1
ATOM 853 N N . HIS A 1 112 ? -11.701 -4.372 2.397 1.00 90.06 112 HIS A N 1
ATOM 854 C CA . HIS A 1 112 ? -11.462 -3.029 1.884 1.00 90.06 112 HIS A CA 1
ATOM 855 C C . HIS A 1 112 ? -10.817 -2.187 2.978 1.00 90.06 112 HIS A C 1
ATOM 857 O O . HIS A 1 112 ? -11.452 -1.837 3.971 1.00 90.06 112 HIS A O 1
ATOM 863 N N . ILE A 1 113 ? -9.536 -1.892 2.798 1.00 89.06 113 ILE A N 1
ATOM 864 C CA . ILE A 1 113 ? -8.716 -1.141 3.738 1.00 89.06 113 ILE A CA 1
ATOM 865 C C . ILE A 1 113 ? -8.647 0.322 3.275 1.00 89.06 113 ILE A C 1
ATOM 867 O O . ILE A 1 113 ? -8.285 0.566 2.124 1.00 89.06 113 ILE A O 1
ATOM 871 N N . PRO A 1 114 ? -8.949 1.309 4.136 1.00 90.69 114 PRO A N 1
ATOM 872 C CA . PRO A 1 114 ? -8.801 2.721 3.791 1.00 90.69 114 PRO A CA 1
ATOM 873 C C . PRO A 1 114 ? -7.362 3.098 3.419 1.00 90.69 114 PRO A C 1
ATOM 875 O O . PRO A 1 114 ? -6.398 2.616 4.023 1.00 90.69 114 PRO A O 1
ATOM 878 N N . GLU A 1 115 ? -7.214 4.023 2.473 1.00 86.25 115 GLU A N 1
ATOM 879 C CA . GLU A 1 115 ? -5.909 4.487 1.984 1.00 86.25 115 GLU A CA 1
ATOM 880 C C . GLU A 1 115 ? -5.056 5.193 3.043 1.00 86.25 115 GLU A C 1
ATOM 882 O O . GLU A 1 115 ? -3.829 5.158 2.965 1.00 86.25 115 GLU A O 1
ATOM 887 N N . ALA A 1 116 ? -5.688 5.782 4.061 1.00 88.00 116 ALA A N 1
ATOM 888 C CA . ALA A 1 116 ? -4.994 6.432 5.170 1.00 88.00 116 ALA A CA 1
ATOM 889 C C . ALA A 1 116 ? -4.212 5.448 6.062 1.00 88.00 116 ALA A C 1
ATOM 891 O O . ALA A 1 116 ? -3.350 5.863 6.833 1.00 88.00 116 ALA A O 1
ATOM 892 N N . THR A 1 117 ? -4.497 4.145 5.983 1.00 90.62 117 THR A N 1
ATOM 893 C CA . THR A 1 117 ? -3.824 3.148 6.824 1.00 90.62 117 THR A CA 1
ATOM 894 C C . THR A 1 117 ? -2.372 2.917 6.392 1.00 90.62 117 THR A C 1
ATOM 896 O O . THR A 1 117 ? -2.033 2.932 5.207 1.00 90.62 117 THR A O 1
ATOM 899 N N . GLY A 1 118 ? -1.496 2.597 7.350 1.00 89.38 118 GLY A N 1
ATOM 900 C CA . GLY A 1 118 ? -0.089 2.303 7.052 1.00 89.38 118 GLY A CA 1
ATOM 901 C C . GLY A 1 118 ? 0.111 1.097 6.120 1.00 89.38 118 GLY A C 1
ATOM 902 O O . GLY A 1 118 ? 1.079 1.056 5.364 1.00 89.38 118 GLY A O 1
ATOM 903 N N . VAL A 1 119 ? -0.814 0.128 6.124 1.00 88.31 119 VAL A N 1
ATOM 904 C CA . VAL A 1 119 ? -0.778 -1.039 5.222 1.00 88.31 119 VAL A CA 1
ATOM 905 C C . VAL A 1 119 ? -0.991 -0.608 3.770 1.00 88.31 119 VAL A C 1
ATOM 907 O O . VAL A 1 119 ? -0.216 -0.989 2.893 1.00 88.31 119 VAL A O 1
ATOM 910 N N . ALA A 1 120 ? -1.997 0.236 3.529 1.00 88.25 120 ALA A N 1
ATOM 911 C CA . ALA A 1 120 ? -2.276 0.811 2.220 1.00 88.25 120 ALA A CA 1
ATOM 912 C C . ALA A 1 120 ? -1.088 1.622 1.679 1.00 88.25 120 ALA A C 1
ATOM 914 O O . ALA A 1 120 ? -0.664 1.435 0.536 1.00 88.25 120 ALA A O 1
ATOM 915 N N . GLN A 1 121 ? -0.504 2.477 2.521 1.00 89.06 121 GLN A N 1
ATOM 916 C CA . GLN A 1 121 ? 0.645 3.305 2.152 1.00 89.06 121 GLN A CA 1
ATOM 917 C C . GLN A 1 121 ? 1.877 2.463 1.796 1.00 89.06 121 GLN A C 1
ATOM 919 O O . GLN A 1 121 ? 2.506 2.690 0.763 1.00 89.06 121 GLN A O 1
ATOM 924 N N . ARG A 1 122 ? 2.198 1.442 2.603 1.00 88.94 122 ARG A N 1
ATOM 925 C CA . ARG A 1 122 ? 3.319 0.528 2.323 1.00 88.94 122 ARG A CA 1
ATOM 926 C C . ARG A 1 122 ? 3.127 -0.237 1.018 1.00 88.94 122 ARG A C 1
ATOM 928 O O . ARG A 1 122 ? 4.088 -0.396 0.269 1.00 88.94 122 ARG A O 1
ATOM 935 N N . GLN A 1 123 ? 1.903 -0.671 0.717 1.00 88.69 123 GLN A N 1
ATOM 936 C CA . GLN A 1 123 ? 1.609 -1.345 -0.546 1.00 88.69 123 GLN A CA 1
ATOM 937 C C . GLN A 1 123 ? 1.920 -0.445 -1.748 1.00 88.69 123 GLN A C 1
ATOM 939 O O . GLN A 1 123 ? 2.541 -0.910 -2.700 1.00 88.69 123 GLN A O 1
ATOM 944 N N . ARG A 1 124 ? 1.552 0.841 -1.695 1.00 86.12 124 ARG A N 1
ATOM 945 C CA . ARG A 1 124 ? 1.878 1.804 -2.761 1.00 86.12 124 ARG A CA 1
ATOM 946 C C . ARG A 1 124 ? 3.383 1.970 -2.943 1.00 86.12 124 ARG A C 1
ATOM 948 O O . ARG A 1 124 ? 3.869 1.837 -4.059 1.00 86.12 124 ARG A O 1
ATOM 955 N N . ILE A 1 125 ? 4.120 2.152 -1.847 1.00 88.88 125 ILE A N 1
ATOM 956 C CA . ILE A 1 125 ? 5.586 2.270 -1.882 1.00 88.88 125 ILE A CA 1
ATOM 957 C C . ILE A 1 125 ? 6.219 1.040 -2.545 1.00 88.88 125 ILE A C 1
ATOM 959 O O . ILE A 1 125 ? 7.121 1.178 -3.369 1.00 88.88 125 ILE A O 1
ATOM 963 N N . ASN A 1 126 ? 5.735 -0.159 -2.216 1.00 88.69 126 ASN A N 1
ATOM 964 C CA . ASN A 1 126 ? 6.239 -1.397 -2.804 1.00 88.69 126 ASN A CA 1
ATOM 965 C C . ASN A 1 126 ? 5.936 -1.490 -4.303 1.00 88.69 126 ASN A C 1
ATOM 967 O O . ASN A 1 126 ? 6.824 -1.843 -5.074 1.00 88.69 126 ASN A O 1
ATOM 971 N N . VAL A 1 127 ? 4.717 -1.137 -4.721 1.00 87.81 127 VAL A N 1
ATOM 972 C CA . VAL A 1 127 ? 4.327 -1.122 -6.141 1.00 87.81 127 VAL A CA 1
ATOM 973 C C . VAL A 1 127 ? 5.163 -0.109 -6.927 1.00 87.81 127 VAL A C 1
ATOM 975 O O . VAL A 1 127 ? 5.650 -0.423 -8.012 1.00 87.81 127 VAL A O 1
ATOM 978 N N . ASP A 1 128 ? 5.393 1.080 -6.372 1.00 88.88 128 ASP A N 1
ATOM 979 C CA . ASP A 1 128 ? 6.221 2.109 -7.004 1.00 88.88 128 ASP A CA 1
ATOM 980 C C . ASP A 1 128 ? 7.685 1.679 -7.102 1.00 88.88 128 ASP A C 1
ATOM 982 O O . ASP A 1 128 ? 8.336 1.893 -8.128 1.00 88.88 128 ASP A O 1
ATOM 986 N N . LYS A 1 129 ? 8.210 1.044 -6.051 1.00 90.94 129 LYS A N 1
ATOM 987 C CA . LYS A 1 129 ? 9.561 0.483 -6.050 1.00 90.94 129 LYS A CA 1
ATOM 988 C C . LYS A 1 129 ? 9.701 -0.600 -7.117 1.00 90.94 129 LYS A C 1
ATOM 990 O O . LYS A 1 129 ? 10.626 -0.532 -7.921 1.00 90.94 129 LYS A O 1
ATOM 995 N N . GLU A 1 130 ? 8.757 -1.533 -7.181 1.00 90.00 130 GLU A N 1
ATOM 996 C CA . GLU A 1 130 ? 8.750 -2.595 -8.187 1.00 90.00 130 GLU A CA 1
ATOM 997 C C . GLU A 1 130 ? 8.653 -2.020 -9.607 1.00 90.00 130 GLU A C 1
ATOM 999 O O . GLU A 1 130 ? 9.355 -2.465 -10.516 1.00 90.00 130 GLU A O 1
ATOM 1004 N N . ARG A 1 131 ? 7.828 -0.986 -9.812 1.00 93.44 131 ARG A N 1
ATOM 1005 C CA . ARG A 1 131 ? 7.736 -0.283 -11.096 1.00 93.44 131 ARG A CA 1
ATOM 1006 C C . ARG A 1 131 ? 9.080 0.325 -11.499 1.00 93.44 131 ARG A C 1
ATOM 1008 O O . ARG A 1 131 ? 9.502 0.122 -12.636 1.00 93.44 131 ARG A O 1
ATOM 1015 N N . ARG A 1 132 ? 9.760 1.026 -10.586 1.00 94.06 132 ARG A N 1
ATOM 1016 C CA . ARG A 1 132 ? 11.089 1.612 -10.844 1.00 94.06 132 ARG A CA 1
ATOM 1017 C C . ARG A 1 132 ? 12.131 0.541 -11.147 1.00 94.06 132 ARG A C 1
ATOM 1019 O O . ARG A 1 132 ? 12.911 0.702 -12.079 1.00 94.06 132 ARG A O 1
ATOM 1026 N N . GLU A 1 133 ? 12.138 -0.558 -10.399 1.00 93.12 133 GLU A N 1
ATOM 1027 C CA . GLU A 1 133 ? 13.055 -1.678 -10.636 1.00 93.12 133 GLU A CA 1
ATOM 1028 C C . GLU A 1 133 ? 12.837 -2.297 -12.020 1.00 93.12 133 GLU A C 1
ATOM 1030 O O . GLU A 1 133 ? 13.792 -2.468 -12.778 1.00 93.12 133 GLU A O 1
ATOM 1035 N N . ARG A 1 134 ? 11.578 -2.544 -12.402 1.00 93.25 134 ARG A N 1
ATOM 1036 C CA . ARG A 1 134 ? 11.233 -3.036 -13.744 1.00 93.25 134 ARG A CA 1
ATOM 1037 C C . ARG A 1 134 ? 11.677 -2.073 -14.841 1.00 93.25 134 ARG A C 1
ATOM 1039 O O . ARG A 1 134 ? 12.174 -2.515 -15.874 1.00 93.25 134 ARG A O 1
ATOM 1046 N N . GLU A 1 135 ? 11.516 -0.772 -14.629 1.00 95.12 135 GLU A N 1
ATOM 1047 C CA . GLU A 1 135 ? 11.932 0.251 -15.588 1.00 95.12 135 GLU A CA 1
ATOM 1048 C C . GLU A 1 135 ? 13.459 0.316 -15.740 1.00 95.12 135 GLU A C 1
ATOM 1050 O O . GLU A 1 135 ? 13.962 0.360 -16.862 1.00 95.12 135 GLU A O 1
ATOM 1055 N N . MET A 1 136 ? 14.210 0.224 -14.639 1.00 95.00 136 MET A N 1
ATOM 1056 C CA . MET A 1 136 ? 15.674 0.149 -14.682 1.00 95.00 136 MET A CA 1
ATOM 1057 C C . MET A 1 136 ? 16.160 -1.082 -15.450 1.00 95.00 136 MET A C 1
ATOM 1059 O O . MET A 1 136 ? 17.048 -0.966 -16.297 1.00 95.00 136 MET A O 1
ATOM 1063 N N . VAL A 1 137 ? 15.559 -2.250 -15.199 1.00 95.62 137 VAL A N 1
ATOM 1064 C CA . VAL A 1 137 ? 15.887 -3.483 -15.927 1.00 95.62 137 VAL A CA 1
ATOM 1065 C C . VAL A 1 137 ? 15.566 -3.328 -17.411 1.00 95.62 137 VAL A C 1
ATOM 1067 O O . VAL A 1 137 ? 16.423 -3.611 -18.245 1.00 95.62 137 VAL A O 1
ATOM 1070 N N . LYS A 1 138 ? 14.381 -2.809 -17.753 1.00 96.56 138 LYS A N 1
ATOM 1071 C CA . LYS A 1 138 ? 13.984 -2.560 -19.145 1.00 96.56 138 LYS A CA 1
ATOM 1072 C C . LYS A 1 138 ? 14.986 -1.652 -19.861 1.00 96.56 138 LYS A C 1
ATOM 1074 O O . LYS A 1 138 ? 15.454 -1.992 -20.943 1.00 96.56 138 LYS A O 1
ATOM 1079 N N . ASN A 1 139 ? 15.356 -0.532 -19.245 1.00 95.69 139 ASN A N 1
ATOM 1080 C CA . ASN A 1 139 ? 16.315 0.407 -19.826 1.00 95.69 139 ASN A CA 1
ATOM 1081 C C . ASN A 1 139 ? 17.705 -0.221 -19.985 1.00 95.69 139 ASN A C 1
ATOM 1083 O O . ASN A 1 139 ? 18.393 0.037 -20.972 1.00 95.69 139 ASN A O 1
ATOM 1087 N N . ARG A 1 140 ? 18.120 -1.076 -19.042 1.00 94.94 140 ARG A N 1
ATOM 1088 C CA . ARG A 1 140 ? 19.393 -1.793 -19.138 1.00 94.94 140 ARG A CA 1
ATOM 1089 C C . ARG A 1 140 ? 19.402 -2.797 -20.288 1.00 94.94 140 ARG A C 1
ATOM 1091 O O . ARG A 1 140 ? 20.401 -2.852 -21.001 1.00 94.94 140 ARG A O 1
ATOM 1098 N N . VAL A 1 141 ? 18.318 -3.552 -20.461 1.00 96.38 141 VAL A N 1
ATOM 1099 C CA . VAL A 1 141 ? 18.162 -4.522 -21.556 1.00 96.38 141 VAL A CA 1
ATOM 1100 C C . VAL A 1 141 ? 18.210 -3.810 -22.904 1.00 96.38 141 VAL A C 1
ATOM 1102 O O . VAL A 1 141 ? 19.060 -4.147 -23.720 1.00 96.38 141 VAL A O 1
ATOM 1105 N N . LEU A 1 142 ? 17.418 -2.750 -23.085 1.00 95.19 142 LEU A N 1
ATOM 1106 C CA . LEU A 1 142 ? 17.413 -1.966 -24.326 1.00 95.19 142 LEU A CA 1
ATOM 1107 C C . LEU A 1 142 ? 18.795 -1.391 -24.664 1.00 95.19 142 LEU A C 1
ATOM 1109 O O . LEU A 1 142 ? 19.181 -1.320 -25.829 1.00 95.19 142 LEU A O 1
ATOM 1113 N N . ARG A 1 143 ? 19.567 -0.984 -23.649 1.00 95.19 143 ARG A N 1
ATOM 1114 C CA . ARG A 1 143 ? 20.938 -0.506 -23.859 1.00 95.19 143 ARG A CA 1
ATOM 1115 C C . ARG A 1 143 ? 21.855 -1.615 -24.375 1.00 95.19 143 ARG A C 1
ATOM 1117 O O . ARG A 1 143 ? 22.608 -1.370 -25.307 1.00 95.19 143 ARG A O 1
ATOM 1124 N N . LEU A 1 144 ? 21.785 -2.804 -23.776 1.00 95.62 144 LEU A N 1
ATOM 1125 C CA . LEU A 1 144 ? 22.594 -3.956 -24.184 1.00 95.62 144 LEU A CA 1
ATOM 1126 C C . LEU A 1 144 ? 22.227 -4.443 -25.588 1.00 95.62 144 LEU A C 1
ATOM 1128 O O . LEU A 1 144 ? 23.116 -4.779 -26.358 1.00 95.62 144 LEU A O 1
ATOM 1132 N N . GLU A 1 145 ? 20.940 -4.451 -25.931 1.00 93.88 145 GLU A N 1
ATOM 1133 C CA . GLU A 1 145 ? 20.476 -4.798 -27.279 1.00 93.88 145 GLU A CA 1
ATOM 1134 C C . GLU A 1 145 ? 21.026 -3.815 -28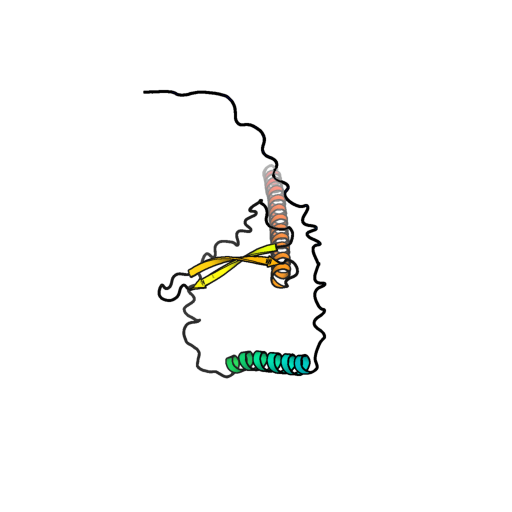.315 1.00 93.88 145 GLU A C 1
ATOM 1136 O O . GLU A 1 145 ? 21.597 -4.235 -29.316 1.00 93.88 145 GLU A O 1
ATOM 1141 N N . ARG A 1 146 ? 20.975 -2.510 -28.026 1.00 93.62 146 ARG A N 1
ATOM 1142 C CA . ARG A 1 146 ? 21.552 -1.486 -28.904 1.00 93.62 146 ARG A CA 1
ATOM 1143 C C . ARG A 1 146 ? 23.074 -1.595 -29.030 1.00 93.62 146 ARG A C 1
ATOM 1145 O O . ARG A 1 146 ? 23.605 -1.433 -30.124 1.00 93.62 146 ARG A O 1
ATOM 1152 N N . GLU A 1 147 ? 23.781 -1.827 -27.922 1.00 93.94 147 GLU A N 1
ATOM 1153 C CA . GLU A 1 147 ? 25.236 -2.054 -27.920 1.00 93.94 147 GLU A CA 1
ATOM 1154 C C . GLU A 1 147 ? 25.580 -3.271 -28.797 1.00 93.94 147 GLU A C 1
ATOM 1156 O O . GLU A 1 147 ? 26.448 -3.179 -29.665 1.00 93.94 147 GLU A O 1
ATOM 1161 N N . ARG A 1 148 ? 24.819 -4.363 -28.660 1.00 93.00 148 ARG A N 1
ATOM 1162 C CA . ARG A 1 148 ? 24.979 -5.580 -29.457 1.00 93.00 148 ARG A CA 1
ATOM 1163 C C . ARG A 1 148 ? 24.723 -5.356 -30.949 1.00 93.00 148 ARG A C 1
ATOM 1165 O O . ARG A 1 148 ? 25.513 -5.813 -31.765 1.00 93.00 148 ARG A O 1
ATOM 1172 N N . GLU A 1 149 ? 23.661 -4.646 -31.326 1.00 93.25 149 GLU A N 1
ATOM 1173 C CA . GLU A 1 149 ? 23.375 -4.327 -32.736 1.00 93.25 149 GLU A CA 1
ATOM 1174 C C . GLU A 1 149 ? 24.506 -3.512 -33.382 1.00 93.25 149 GLU A C 1
ATOM 1176 O O . GLU A 1 149 ? 24.886 -3.745 -34.532 1.00 93.25 149 GLU A O 1
ATOM 1181 N N . ILE A 1 150 ? 25.078 -2.565 -32.631 1.00 92.69 150 ILE A N 1
ATOM 1182 C CA . ILE A 1 150 ? 26.220 -1.764 -33.087 1.00 92.69 150 ILE A CA 1
ATOM 1183 C C . ILE A 1 150 ? 27.464 -2.647 -33.255 1.00 92.69 150 ILE A C 1
ATOM 1185 O O . ILE A 1 150 ? 28.179 -2.509 -34.249 1.00 92.69 150 ILE A O 1
ATOM 1189 N N . GLU A 1 151 ? 27.729 -3.555 -32.314 1.00 92.31 151 GLU A N 1
ATOM 1190 C CA . GLU A 1 151 ? 28.830 -4.521 -32.411 1.00 92.31 151 GLU A CA 1
ATOM 1191 C C . GLU A 1 151 ? 28.671 -5.452 -33.620 1.00 92.31 151 GLU A C 1
ATOM 1193 O O . GLU A 1 151 ? 29.622 -5.612 -34.389 1.00 92.31 151 GLU A O 1
ATOM 1198 N N . GLU A 1 152 ? 27.471 -5.991 -33.850 1.00 91.06 152 GLU A N 1
ATOM 1199 C CA . GLU A 1 152 ? 27.164 -6.842 -35.005 1.00 91.06 152 GLU A CA 1
ATOM 1200 C C . GLU A 1 152 ? 27.372 -6.082 -36.329 1.00 91.06 152 GLU A C 1
ATOM 1202 O O . GLU A 1 152 ? 28.041 -6.586 -37.236 1.00 91.06 152 GLU A O 1
ATOM 1207 N N . MET A 1 153 ? 26.904 -4.830 -36.437 1.00 88.94 153 MET A N 1
ATOM 1208 C CA . MET A 1 153 ? 27.181 -3.994 -37.614 1.00 88.94 153 MET A CA 1
ATOM 1209 C C . MET A 1 153 ? 28.678 -3.740 -37.825 1.00 88.94 153 MET A C 1
ATOM 1211 O O . MET A 1 153 ? 29.170 -3.824 -38.954 1.00 88.94 153 MET A O 1
ATOM 1215 N N . ASN A 1 154 ? 29.414 -3.425 -36.758 1.00 89.56 154 ASN A N 1
ATOM 1216 C CA . ASN A 1 154 ? 30.850 -3.163 -36.840 1.00 89.56 154 ASN A CA 1
ATOM 1217 C C . ASN A 1 154 ? 31.623 -4.411 -37.285 1.00 89.56 154 ASN A C 1
ATOM 1219 O O . ASN A 1 154 ? 32.553 -4.306 -38.086 1.00 89.56 154 ASN A O 1
ATOM 1223 N N . GLN A 1 155 ? 31.212 -5.596 -36.832 1.00 90.00 155 GLN A N 1
ATOM 1224 C CA . GLN A 1 155 ? 31.810 -6.866 -37.235 1.00 90.00 155 GLN A CA 1
ATOM 1225 C C . GLN A 1 155 ? 31.548 -7.182 -38.718 1.00 90.00 155 GLN A C 1
ATOM 1227 O O . GLN A 1 155 ? 32.453 -7.621 -39.436 1.00 90.00 155 GLN A O 1
ATOM 1232 N N . ILE A 1 156 ? 30.341 -6.894 -39.220 1.00 89.88 156 ILE A N 1
ATOM 1233 C CA . ILE A 1 156 ? 30.012 -7.003 -40.653 1.00 89.88 156 ILE A CA 1
ATOM 1234 C C . ILE A 1 156 ? 30.869 -6.041 -41.486 1.00 89.88 156 ILE A C 1
ATOM 1236 O O . ILE A 1 156 ? 31.345 -6.403 -42.560 1.00 89.88 156 ILE A O 1
ATOM 1240 N N . PHE A 1 157 ? 31.090 -4.818 -41.004 1.00 86.38 157 PHE A N 1
ATOM 1241 C CA . PHE A 1 157 ? 31.904 -3.839 -41.722 1.00 86.38 157 PHE A CA 1
ATOM 1242 C C . PHE A 1 157 ? 33.386 -4.241 -41.776 1.00 86.38 157 PHE A C 1
ATOM 1244 O O . PHE A 1 157 ? 34.024 -4.102 -42.817 1.00 86.38 157 PHE A O 1
ATOM 1251 N N . GLN A 1 158 ? 33.929 -4.785 -40.684 1.00 86.00 158 GLN A N 1
ATOM 1252 C CA . GLN A 1 158 ? 35.318 -5.251 -40.627 1.00 86.00 158 GLN A CA 1
ATOM 1253 C C . GLN A 1 158 ? 35.565 -6.516 -41.456 1.00 86.00 158 GLN A C 1
ATOM 1255 O O . GLN A 1 158 ? 36.635 -6.653 -42.034 1.00 86.00 158 GLN A O 1
ATOM 1260 N N . SER A 1 159 ? 34.589 -7.420 -41.553 1.00 81.56 159 SER A N 1
ATOM 1261 C CA . SER A 1 159 ? 34.713 -8.662 -42.336 1.00 81.56 159 SER A CA 1
ATOM 1262 C C . SER A 1 159 ? 34.587 -8.471 -43.853 1.00 81.56 159 SER A C 1
ATOM 1264 O O . SER A 1 159 ? 34.908 -9.383 -44.610 1.00 81.56 159 SER A O 1
ATOM 1266 N N . ARG A 1 160 ? 34.126 -7.300 -44.314 1.00 76.81 160 ARG A N 1
ATOM 1267 C CA . ARG A 1 160 ? 34.002 -6.951 -45.743 1.00 76.81 160 ARG A CA 1
ATOM 1268 C C . ARG A 1 160 ? 35.190 -6.159 -46.302 1.00 76.81 160 ARG A C 1
ATOM 1270 O O . ARG A 1 160 ? 35.138 -5.765 -47.467 1.00 76.81 160 ARG A O 1
ATOM 1277 N N . ARG A 1 161 ? 36.209 -5.887 -45.489 1.00 58.50 161 ARG A N 1
ATOM 1278 C CA . ARG A 1 161 ? 37.409 -5.135 -45.867 1.00 58.50 161 ARG A CA 1
ATOM 1279 C C . ARG A 1 161 ? 38.603 -6.070 -45.993 1.00 58.50 161 ARG A C 1
ATOM 1281 O O . ARG A 1 161 ? 39.430 -5.798 -46.887 1.00 58.50 161 ARG A O 1
#

Secondary structure (DSSP, 8-state):
--------------------------------PPPHHHHHHHHHHHHHHHHHHHTTTS-TT--SSSS-----SS----------S-S-TTEEEEEEE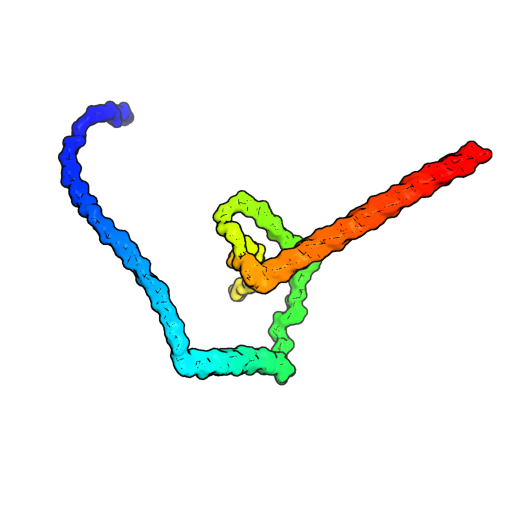EEPTTT--EEEEEEEEETTSHHHHHHHHHHHHHHHHHHHHHHHHHHHHHHHHHHHHHHHHHHT-